Protein AF-A0A0T5ZDD5-F1 (afdb_monomer_lite)

Foldseek 3Di:
DPPVLVVLLVVLLVLLVVLLVQLVVCVVVVNVVSNVVSLVSNVVSLVVSVVSLVPDPDDPVVNVVSVVSSVVSVVSSVVSPDDD

Radius of gyration: 13.85 Å; chains: 1; bounding box: 33×15×39 Å

Structure (mmCIF, N/CA/C/O backbone):
data_AF-A0A0T5ZDD5-F1
#
_entry.id   AF-A0A0T5ZDD5-F1
#
loop_
_atom_site.group_PDB
_atom_site.id
_atom_site.type_symbol
_atom_site.label_atom_id
_atom_site.label_alt_id
_atom_site.label_comp_id
_atom_site.label_asym_id
_atom_site.label_entity_id
_atom_site.label_seq_id
_atom_site.pdbx_PDB_ins_code
_atom_site.Cartn_x
_atom_site.Cartn_y
_atom_site.Cartn_z
_atom_site.occupancy
_atom_site.B_iso_or_equiv
_atom_site.auth_seq_id
_atom_site.auth_comp_id
_atom_site.auth_asym_id
_atom_site.auth_atom_id
_atom_site.pdbx_PDB_model_num
ATOM 1 N N . MET A 1 1 ? 12.327 -2.926 -18.849 1.00 60.06 1 MET A N 1
ATOM 2 C CA . MET A 1 1 ? 12.243 -2.461 -17.450 1.00 60.06 1 MET A CA 1
ATOM 3 C C . MET A 1 1 ? 13.464 -2.966 -16.687 1.00 60.06 1 MET A C 1
ATOM 5 O O . MET A 1 1 ? 13.882 -4.090 -16.937 1.00 60.06 1 MET A O 1
ATOM 9 N N . ASN A 1 2 ? 14.082 -2.139 -15.837 1.00 75.12 2 ASN A N 1
ATOM 10 C CA . ASN A 1 2 ? 15.166 -2.577 -14.947 1.00 75.12 2 ASN A CA 1
ATOM 11 C C . ASN A 1 2 ? 14.577 -3.562 -13.917 1.00 75.12 2 ASN A C 1
ATOM 13 O O . ASN A 1 2 ? 13.560 -3.241 -13.310 1.00 75.12 2 ASN A O 1
ATOM 17 N N . ILE A 1 3 ? 15.181 -4.742 -13.741 1.00 75.56 3 ILE A N 1
ATOM 18 C CA . ILE A 1 3 ? 14.687 -5.792 -12.828 1.00 75.56 3 ILE A CA 1
ATOM 19 C C . ILE A 1 3 ? 14.507 -5.238 -11.406 1.00 75.56 3 ILE A C 1
ATOM 21 O O . ILE A 1 3 ? 13.480 -5.478 -10.786 1.00 75.56 3 ILE A O 1
ATOM 25 N N . GLN A 1 4 ? 15.432 -4.388 -10.949 1.00 84.06 4 GLN A N 1
ATOM 26 C CA . GLN A 1 4 ? 15.371 -3.778 -9.616 1.00 84.06 4 GLN A CA 1
ATOM 27 C C . GLN A 1 4 ? 14.148 -2.874 -9.431 1.00 84.06 4 GLN A C 1
ATOM 29 O O . GLN A 1 4 ? 13.519 -2.893 -8.382 1.00 84.06 4 GLN A O 1
ATOM 34 N N . LEU A 1 5 ? 13.791 -2.118 -10.470 1.00 86.38 5 LEU A N 1
ATOM 35 C CA . LEU A 1 5 ? 12.625 -1.239 -10.454 1.00 86.38 5 LEU A CA 1
ATOM 36 C C . LEU A 1 5 ? 11.322 -2.047 -10.429 1.00 86.38 5 LEU A C 1
ATOM 38 O O . LEU A 1 5 ? 10.376 -1.676 -9.742 1.00 86.38 5 LEU A O 1
ATOM 42 N N . HIS A 1 6 ? 11.265 -3.143 -11.189 1.00 87.50 6 HIS A N 1
ATOM 43 C CA . HIS A 1 6 ? 10.099 -4.022 -11.182 1.00 87.50 6 HIS A CA 1
ATOM 44 C C . HIS A 1 6 ? 9.894 -4.663 -9.808 1.00 87.50 6 HIS A C 1
ATOM 46 O O . HIS A 1 6 ? 8.784 -4.635 -9.280 1.00 87.50 6 HIS A O 1
ATOM 52 N N . ASP A 1 7 ? 10.973 -5.178 -9.215 1.00 91.62 7 ASP A N 1
ATOM 53 C CA . ASP A 1 7 ? 10.942 -5.788 -7.888 1.00 91.62 7 ASP A CA 1
ATOM 54 C C . ASP A 1 7 ? 10.532 -4.773 -6.814 1.00 91.62 7 ASP A C 1
ATOM 56 O O . ASP A 1 7 ? 9.737 -5.097 -5.934 1.00 91.62 7 ASP A O 1
ATOM 60 N N . GLU A 1 8 ? 11.014 -3.531 -6.911 1.00 92.62 8 GLU A N 1
ATOM 61 C CA . GLU A 1 8 ? 10.629 -2.435 -6.020 1.00 92.62 8 GLU A CA 1
ATOM 62 C C . GLU A 1 8 ? 9.142 -2.076 -6.152 1.00 92.62 8 GLU A C 1
ATOM 64 O O . GLU A 1 8 ? 8.437 -1.983 -5.147 1.00 92.62 8 GLU A O 1
ATOM 69 N N . ILE A 1 9 ? 8.629 -1.948 -7.381 1.00 93.44 9 ILE A N 1
ATOM 70 C CA . ILE A 1 9 ? 7.202 -1.701 -7.636 1.00 93.44 9 ILE A CA 1
ATOM 71 C C . ILE A 1 9 ? 6.344 -2.830 -7.051 1.00 93.44 9 ILE A C 1
ATOM 73 O O . ILE A 1 9 ? 5.352 -2.568 -6.368 1.00 93.44 9 ILE A O 1
ATOM 77 N N . GLU A 1 10 ? 6.713 -4.087 -7.291 1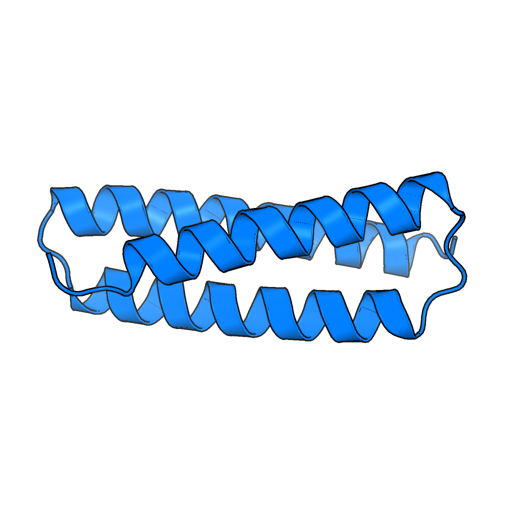.00 94.69 10 GLU A N 1
ATOM 78 C CA . GLU A 1 10 ? 5.962 -5.239 -6.788 1.00 94.69 10 GLU A CA 1
ATOM 79 C C . GLU A 1 10 ? 6.057 -5.384 -5.266 1.00 94.69 10 GLU A C 1
ATOM 81 O O . GLU A 1 10 ? 5.084 -5.783 -4.620 1.00 94.69 10 GLU A O 1
ATOM 86 N N . HIS A 1 11 ? 7.192 -5.020 -4.671 1.00 96.00 11 HIS A N 1
ATOM 87 C CA . HIS A 1 11 ? 7.341 -4.953 -3.224 1.00 96.00 11 HIS A CA 1
ATOM 88 C C . HIS A 1 11 ? 6.390 -3.913 -2.619 1.00 96.00 11 HIS A C 1
ATOM 90 O O . HIS A 1 11 ? 5.596 -4.265 -1.746 1.00 96.00 11 HIS A O 1
ATOM 96 N N . LEU A 1 12 ? 6.371 -2.686 -3.151 1.00 96.75 12 LEU A N 1
ATOM 97 C CA . LEU A 1 12 ? 5.475 -1.622 -2.684 1.00 96.75 12 LEU A CA 1
ATOM 98 C C . LEU A 1 12 ? 4.000 -2.013 -2.801 1.00 96.75 12 LEU A C 1
ATOM 100 O O . LEU A 1 12 ? 3.222 -1.783 -1.875 1.00 96.75 12 LEU A O 1
ATOM 104 N N . LYS A 1 13 ? 3.608 -2.649 -3.911 1.00 97.44 13 LYS A N 1
ATOM 105 C CA . LYS A 1 13 ? 2.230 -3.123 -4.110 1.00 97.44 13 LYS A CA 1
ATOM 106 C C . LYS A 1 13 ? 1.828 -4.151 -3.051 1.00 97.44 13 LYS A C 1
ATOM 108 O O . LYS A 1 13 ? 0.735 -4.052 -2.494 1.00 97.44 13 LYS A O 1
ATOM 113 N N . LYS A 1 14 ? 2.716 -5.099 -2.734 1.00 98.00 14 LYS A N 1
ATOM 114 C CA . LYS A 1 14 ? 2.484 -6.097 -1.678 1.00 98.00 14 LYS A CA 1
ATOM 115 C C . LYS A 1 14 ? 2.395 -5.460 -0.296 1.00 98.00 14 LYS A C 1
ATOM 117 O O . LYS A 1 14 ? 1.527 -5.847 0.481 1.00 98.00 14 LYS A O 1
ATOM 122 N N . GLU A 1 15 ? 3.256 -4.492 0.010 1.00 98.00 15 GLU A N 1
ATOM 123 C CA . GLU A 1 15 ? 3.206 -3.786 1.292 1.00 98.00 15 GLU A CA 1
ATOM 124 C C . GLU A 1 15 ? 1.901 -3.007 1.466 1.00 98.00 15 GLU A C 1
ATOM 126 O O . GLU A 1 15 ? 1.265 -3.123 2.510 1.00 98.00 15 GLU A O 1
ATOM 131 N N . ILE A 1 16 ? 1.453 -2.283 0.434 1.00 98.06 16 ILE A N 1
ATOM 132 C CA . ILE A 1 16 ? 0.177 -1.550 0.460 1.00 98.06 16 ILE A CA 1
ATOM 133 C C . ILE A 1 16 ? -0.985 -2.501 0.772 1.00 98.06 16 ILE A C 1
ATOM 135 O O . ILE A 1 16 ? -1.763 -2.243 1.687 1.00 98.06 16 ILE A O 1
ATOM 139 N N . GLN A 1 17 ? -1.068 -3.636 0.076 1.00 97.44 17 GLN A N 1
ATOM 140 C CA . GLN A 1 17 ? -2.128 -4.630 0.295 1.00 97.44 17 GLN A CA 1
ATOM 141 C C . GLN A 1 17 ? -2.058 -5.282 1.687 1.00 97.44 17 GLN A C 1
ATOM 143 O O . GLN A 1 17 ? -3.086 -5.574 2.308 1.00 97.44 17 GLN A O 1
ATOM 148 N N . ALA A 1 18 ? -0.846 -5.516 2.197 1.00 97.75 18 ALA A N 1
ATOM 149 C CA . ALA A 1 18 ? -0.649 -6.050 3.539 1.00 97.75 18 ALA A CA 1
ATOM 150 C C . ALA A 1 18 ? -1.107 -5.050 4.611 1.00 97.75 18 ALA A C 1
ATOM 152 O O . ALA A 1 18 ? -1.788 -5.442 5.559 1.00 97.75 18 ALA A O 1
ATOM 153 N N . GLU A 1 19 ? -0.787 -3.765 4.455 1.00 97.25 19 GLU A N 1
ATOM 154 C CA . GLU A 1 19 ? -1.256 -2.718 5.363 1.00 97.25 19 GLU A CA 1
ATOM 155 C C . GLU A 1 19 ? -2.773 -2.511 5.273 1.00 97.25 19 GLU A C 1
ATOM 157 O O . GLU A 1 19 ? -3.415 -2.375 6.310 1.00 97.25 19 GLU A O 1
ATOM 162 N N . GLU A 1 20 ? -3.390 -2.585 4.089 1.00 95.50 20 GLU A N 1
ATOM 163 C CA . GLU A 1 20 ? -4.859 -2.551 3.962 1.00 95.50 20 GLU A CA 1
ATOM 164 C C . GLU A 1 20 ? -5.523 -3.694 4.746 1.00 95.50 20 GLU A C 1
ATOM 166 O O . GLU A 1 20 ? -6.530 -3.495 5.431 1.00 95.50 20 GLU A O 1
ATOM 171 N N . THR A 1 21 ? -4.924 -4.888 4.706 1.00 95.50 21 THR A N 1
ATOM 172 C CA . THR A 1 21 ? -5.389 -6.039 5.493 1.00 95.50 21 THR A CA 1
ATOM 173 C C . THR A 1 21 ? -5.269 -5.770 6.995 1.00 95.50 21 THR A C 1
ATOM 175 O O . THR A 1 21 ? -6.191 -6.082 7.752 1.00 95.50 21 THR A O 1
ATOM 178 N N . LYS A 1 22 ? -4.167 -5.149 7.437 1.00 95.56 22 LYS A N 1
ATOM 179 C CA . LYS A 1 22 ? -3.979 -4.747 8.840 1.00 95.56 22 LYS A CA 1
ATOM 180 C C . LYS A 1 22 ? -4.993 -3.690 9.270 1.00 95.56 22 LYS A C 1
ATOM 182 O O . LYS A 1 22 ? -5.545 -3.822 10.356 1.00 95.56 22 LYS A O 1
ATOM 187 N N . VAL A 1 23 ? -5.297 -2.700 8.424 1.00 94.88 23 VAL A N 1
ATOM 188 C CA . VAL A 1 23 ? -6.341 -1.698 8.706 1.00 94.88 23 VAL A CA 1
ATOM 189 C C . VAL A 1 23 ? -7.690 -2.380 8.916 1.00 94.88 23 VAL A C 1
ATOM 191 O O . VAL A 1 23 ? -8.357 -2.108 9.910 1.00 94.88 23 VAL A O 1
ATOM 194 N N . ALA A 1 24 ? -8.078 -3.305 8.034 1.00 92.50 24 ALA A N 1
ATOM 195 C CA . ALA A 1 24 ? -9.343 -4.026 8.168 1.00 92.50 24 ALA A CA 1
ATOM 196 C C . ALA A 1 24 ? -9.430 -4.818 9.488 1.00 92.50 24 ALA A C 1
ATOM 198 O O . ALA A 1 24 ? -10.462 -4.791 10.157 1.00 92.50 24 ALA A O 1
ATOM 199 N N . GLN A 1 25 ? -8.342 -5.482 9.892 1.00 94.38 25 GLN A N 1
ATOM 200 C CA . GLN A 1 25 ? -8.265 -6.201 11.169 1.00 94.38 25 GLN A CA 1
ATOM 201 C C . GLN A 1 25 ? -8.290 -5.251 12.375 1.00 94.38 25 GLN A C 1
ATOM 203 O O . GLN A 1 25 ? -8.989 -5.507 13.353 1.00 94.38 25 GLN A O 1
ATOM 208 N N . ALA A 1 26 ? -7.558 -4.139 12.311 1.00 93.94 26 ALA A N 1
ATOM 209 C CA . ALA A 1 26 ? -7.505 -3.148 13.379 1.00 93.94 26 ALA A CA 1
ATOM 210 C C . ALA A 1 26 ? -8.868 -2.469 13.593 1.00 93.94 26 ALA A C 1
ATOM 212 O O . ALA A 1 26 ? -9.297 -2.321 14.736 1.00 93.94 26 ALA A O 1
ATOM 213 N N . LEU A 1 27 ? -9.598 -2.163 12.513 1.00 91.69 27 LEU A N 1
ATOM 214 C CA . LEU A 1 27 ? -10.972 -1.654 12.575 1.00 91.69 27 LEU A CA 1
ATOM 215 C C . LEU A 1 27 ? -11.921 -2.638 13.272 1.00 91.69 27 LEU A C 1
ATOM 217 O O . LEU A 1 27 ? -12.710 -2.225 14.117 1.00 91.69 27 LEU A O 1
ATOM 221 N N . GLN A 1 28 ? -11.823 -3.938 12.970 1.00 92.38 28 GLN A N 1
ATOM 222 C CA . GLN A 1 28 ? -12.630 -4.971 13.640 1.00 92.38 28 GLN A CA 1
ATOM 223 C C . GLN A 1 28 ? -12.347 -5.055 15.145 1.00 92.38 28 GLN A C 1
ATOM 225 O O . GLN A 1 28 ? -13.250 -5.347 15.926 1.00 92.38 28 GLN A O 1
ATOM 230 N N . ASN A 1 29 ? -11.109 -4.770 15.548 1.00 93.12 29 ASN A N 1
ATOM 231 C CA . ASN A 1 29 ? -10.668 -4.815 16.940 1.00 93.12 29 ASN A CA 1
ATOM 232 C C . ASN A 1 29 ? -10.834 -3.474 17.681 1.00 93.12 29 ASN A C 1
ATOM 234 O O . ASN A 1 29 ? -10.531 -3.406 18.871 1.00 93.12 29 ASN A O 1
ATOM 238 N N . GLY A 1 30 ? -11.287 -2.411 17.004 1.00 92.06 30 GLY A N 1
ATOM 239 C CA . GLY A 1 30 ? -11.361 -1.059 17.569 1.00 92.06 30 GLY A CA 1
ATOM 240 C C . GLY A 1 30 ? -9.992 -0.430 17.873 1.00 92.06 30 GLY A C 1
ATOM 241 O O . GLY A 1 30 ? -9.906 0.500 18.675 1.00 92.06 30 GLY A O 1
ATOM 242 N N . ASP A 1 31 ? -8.917 -0.937 17.262 1.00 93.50 31 ASP A N 1
ATOM 243 C CA . ASP A 1 31 ? -7.543 -0.471 17.465 1.00 93.50 31 ASP A CA 1
ATOM 244 C C . ASP A 1 31 ? -7.231 0.722 16.547 1.00 93.50 31 ASP A C 1
ATOM 246 O O . ASP A 1 31 ? -6.584 0.604 15.501 1.00 93.50 31 ASP A O 1
ATOM 250 N N . ASN A 1 32 ? -7.723 1.896 16.942 1.00 91.50 32 ASN A N 1
ATOM 251 C CA . ASN A 1 32 ? -7.576 3.136 16.174 1.00 91.50 32 ASN A CA 1
ATOM 252 C C . ASN A 1 32 ? -6.109 3.570 15.997 1.00 91.50 32 ASN A C 1
ATOM 254 O O . ASN A 1 32 ? -5.765 4.183 14.983 1.00 91.50 32 ASN A O 1
ATOM 258 N N . ASP A 1 33 ? -5.233 3.231 16.946 1.00 93.88 33 ASP A N 1
ATOM 259 C CA . ASP A 1 33 ? -3.805 3.537 16.853 1.00 93.88 33 ASP A CA 1
ATOM 260 C C . ASP A 1 33 ? -3.166 2.743 15.713 1.00 93.88 33 ASP A C 1
ATOM 262 O O . ASP A 1 33 ? -2.452 3.316 14.884 1.00 93.88 33 ASP A O 1
ATOM 266 N N . SER A 1 34 ? -3.454 1.442 15.623 1.00 93.50 34 SER A N 1
ATOM 267 C CA . SER A 1 34 ? -2.989 0.609 14.510 1.00 93.50 34 SER A CA 1
ATOM 268 C C . SER A 1 34 ? -3.596 1.038 13.176 1.00 93.50 34 SER A C 1
ATOM 270 O O . SER A 1 34 ? -2.868 1.102 12.186 1.00 93.50 34 SER A O 1
ATOM 272 N N . VAL A 1 35 ? -4.880 1.422 13.145 1.00 93.50 35 VAL A N 1
ATOM 273 C CA . VAL A 1 35 ? -5.513 1.991 11.938 1.00 93.50 35 VAL A CA 1
ATOM 274 C C . VAL A 1 35 ? -4.745 3.221 11.454 1.00 93.50 35 VAL A C 1
ATOM 276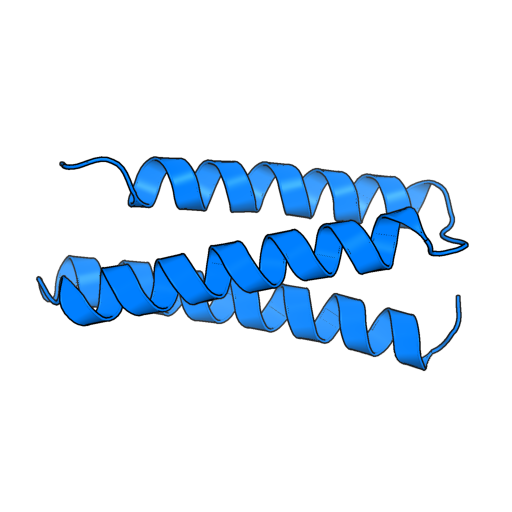 O O . VAL A 1 35 ? -4.347 3.275 10.291 1.00 93.50 35 VAL A O 1
ATOM 279 N N . SER A 1 36 ? -4.484 4.187 12.338 1.00 93.56 36 SER A N 1
ATOM 280 C CA . SER A 1 36 ? -3.793 5.428 11.963 1.00 93.56 36 SER A CA 1
ATOM 281 C C . SER A 1 36 ? -2.369 5.182 11.447 1.00 93.56 36 SER A C 1
ATOM 283 O O . SER A 1 36 ? -1.968 5.770 10.441 1.00 93.56 36 SER A O 1
ATOM 285 N N . LYS A 1 37 ? -1.622 4.267 12.082 1.00 95.81 37 LYS A N 1
ATOM 286 C CA . LYS A 1 37 ? -0.262 3.893 11.668 1.00 95.81 37 LYS A CA 1
ATOM 287 C C . LYS A 1 37 ? -0.252 3.212 10.305 1.00 95.81 37 LYS A C 1
ATOM 289 O O . LYS A 1 37 ? 0.530 3.607 9.445 1.00 95.81 37 LYS A O 1
ATOM 294 N N . SER A 1 38 ? -1.124 2.229 10.090 1.00 96.38 38 SER A N 1
ATOM 295 C CA . SER A 1 38 ? -1.193 1.524 8.809 1.00 96.38 38 SER A CA 1
ATOM 296 C C . SER A 1 38 ? -1.663 2.439 7.677 1.00 96.38 38 SER A C 1
ATOM 298 O O . SER A 1 38 ? -1.084 2.396 6.595 1.00 96.38 38 SER A O 1
ATOM 300 N N . LEU A 1 39 ? -2.626 3.339 7.919 1.00 95.88 39 LEU A N 1
ATOM 301 C CA . LEU A 1 39 ? -3.029 4.345 6.926 1.00 95.88 39 LEU A CA 1
ATOM 302 C C . LEU A 1 39 ? -1.877 5.293 6.556 1.00 95.88 39 LEU A C 1
ATOM 304 O O . LEU A 1 39 ? -1.697 5.593 5.377 1.00 95.88 39 LEU A O 1
ATOM 308 N N . ALA A 1 40 ? -1.066 5.726 7.526 1.00 96.06 40 ALA A N 1
ATOM 309 C CA . ALA A 1 40 ? 0.114 6.550 7.252 1.00 96.06 40 ALA A CA 1
ATOM 310 C C . ALA A 1 40 ? 1.165 5.805 6.406 1.00 96.06 40 ALA A C 1
ATOM 312 O O . ALA A 1 40 ? 1.748 6.391 5.491 1.00 96.06 40 ALA A O 1
ATOM 313 N N . THR A 1 41 ? 1.377 4.509 6.664 1.00 97.06 41 THR A N 1
ATOM 314 C CA . THR A 1 41 ? 2.254 3.667 5.836 1.00 97.06 41 THR A CA 1
ATOM 315 C C . THR A 1 41 ? 1.714 3.520 4.412 1.00 97.06 41 THR A C 1
ATOM 317 O O . THR A 1 41 ? 2.474 3.683 3.458 1.00 97.06 41 THR A O 1
ATOM 320 N N . ILE A 1 42 ? 0.406 3.278 4.246 1.00 97.56 42 ILE A N 1
ATOM 321 C CA . ILE A 1 42 ? -0.236 3.191 2.922 1.00 97.56 42 ILE A CA 1
ATOM 322 C C . ILE A 1 42 ? -0.038 4.496 2.143 1.00 97.56 42 ILE A C 1
ATOM 324 O O . ILE A 1 42 ? 0.394 4.450 0.992 1.00 97.56 42 ILE A O 1
ATOM 328 N N . ASP A 1 43 ? -0.287 5.654 2.764 1.00 97.00 43 ASP A N 1
ATOM 329 C CA . ASP A 1 43 ? -0.096 6.966 2.130 1.00 97.00 43 ASP A CA 1
ATOM 330 C C . ASP A 1 43 ? 1.358 7.173 1.676 1.00 97.00 43 ASP A C 1
ATOM 332 O O . ASP A 1 43 ? 1.612 7.565 0.533 1.00 97.00 43 ASP A O 1
ATOM 336 N N . SER A 1 44 ? 2.325 6.853 2.542 1.00 97.44 44 SER A N 1
ATOM 337 C CA . SER A 1 44 ? 3.752 6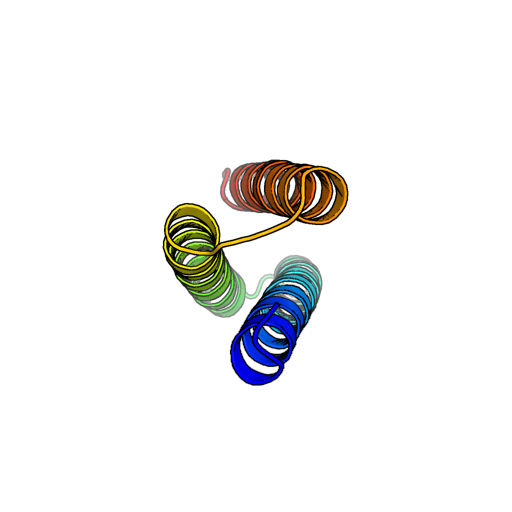.940 2.219 1.00 97.44 44 SER A CA 1
ATOM 338 C C . SER A 1 44 ? 4.127 6.041 1.036 1.00 97.44 44 SER A C 1
ATOM 340 O O . SER A 1 44 ? 4.779 6.498 0.093 1.00 97.44 44 SER A O 1
ATOM 342 N N . ASN A 1 45 ? 3.675 4.785 1.039 1.00 97.75 45 ASN A N 1
ATOM 343 C CA . ASN A 1 45 ? 3.994 3.824 -0.015 1.00 97.75 45 ASN A CA 1
ATOM 344 C C . ASN A 1 45 ? 3.323 4.181 -1.348 1.00 97.75 45 ASN A C 1
ATOM 346 O O . ASN A 1 45 ? 3.958 4.071 -2.395 1.00 97.75 45 ASN A O 1
ATOM 350 N N . LEU A 1 46 ? 2.079 4.673 -1.332 1.00 97.06 46 LEU A N 1
ATOM 351 C CA . LEU A 1 46 ? 1.394 5.167 -2.533 1.00 97.06 46 LEU A CA 1
ATOM 352 C C . LEU A 1 46 ? 2.109 6.382 -3.135 1.00 97.06 46 LEU A C 1
ATOM 354 O O . LEU A 1 46 ? 2.298 6.450 -4.353 1.00 97.06 46 LEU A O 1
ATOM 358 N N . LYS A 1 47 ? 2.548 7.330 -2.297 1.00 96.00 47 LYS A N 1
ATOM 359 C CA . LYS A 1 47 ? 3.341 8.489 -2.739 1.00 96.00 47 LYS A CA 1
ATOM 360 C C . LYS A 1 47 ? 4.664 8.056 -3.350 1.00 96.00 47 LYS A C 1
ATOM 362 O O . LYS A 1 47 ? 5.020 8.539 -4.424 1.00 96.00 47 LYS A O 1
ATOM 367 N N . TYR A 1 48 ? 5.367 7.136 -2.697 1.00 95.56 48 TYR A N 1
ATOM 368 C CA . TYR A 1 48 ? 6.639 6.640 -3.200 1.00 95.56 48 TYR A CA 1
ATOM 369 C C . TYR A 1 48 ? 6.469 5.892 -4.526 1.00 95.56 48 TYR A C 1
ATOM 371 O O . TYR A 1 48 ? 7.151 6.216 -5.497 1.00 95.56 48 TYR A O 1
ATOM 379 N N . LEU A 1 49 ? 5.479 5.001 -4.624 1.00 94.94 49 LEU A N 1
ATOM 380 C CA . LEU A 1 49 ? 5.151 4.305 -5.867 1.00 94.94 49 LEU A CA 1
ATOM 381 C C . LEU A 1 49 ? 4.828 5.292 -7.003 1.00 94.94 49 LEU A C 1
ATOM 383 O O . LEU A 1 49 ? 5.324 5.128 -8.114 1.00 94.94 49 LEU A O 1
ATOM 387 N N . SER A 1 50 ? 4.070 6.359 -6.732 1.00 93.75 50 SER A N 1
ATOM 388 C CA . SER A 1 50 ? 3.790 7.413 -7.720 1.00 93.75 50 SER A CA 1
ATOM 389 C C . SER A 1 50 ? 5.065 8.103 -8.230 1.00 93.75 50 SER A C 1
ATO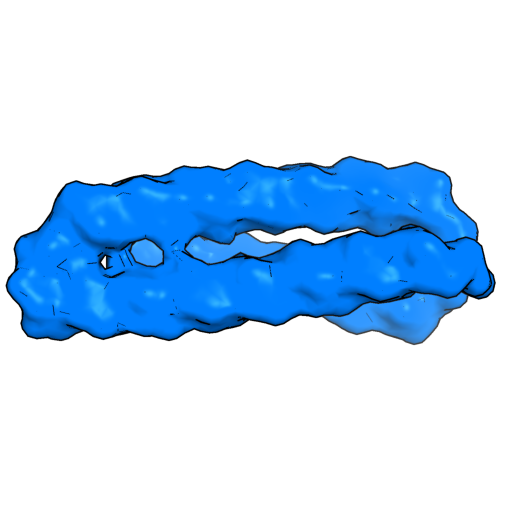M 391 O O . SER A 1 50 ? 5.205 8.346 -9.429 1.00 93.75 50 SER A O 1
ATOM 393 N N . ILE A 1 51 ? 6.030 8.385 -7.349 1.00 92.12 51 ILE A N 1
ATOM 394 C CA . ILE A 1 51 ? 7.317 8.993 -7.728 1.00 92.12 51 ILE A CA 1
ATOM 395 C C . ILE A 1 51 ? 8.136 8.034 -8.598 1.00 92.12 51 ILE A C 1
ATOM 397 O O . ILE A 1 51 ? 8.606 8.425 -9.668 1.00 92.12 51 ILE A O 1
ATOM 401 N N . VAL A 1 52 ? 8.270 6.783 -8.154 1.00 88.81 52 VAL A N 1
ATOM 402 C CA . VAL A 1 52 ? 9.035 5.731 -8.839 1.00 88.81 52 VAL A CA 1
ATOM 403 C C . VAL A 1 52 ? 8.517 5.522 -10.265 1.00 88.81 52 VAL A C 1
ATOM 405 O O . VAL A 1 52 ? 9.294 5.442 -11.215 1.00 88.81 52 VAL A O 1
ATOM 408 N N . VAL A 1 53 ? 7.196 5.499 -10.433 1.00 87.94 53 VAL A N 1
ATOM 409 C CA . VAL A 1 53 ? 6.526 5.198 -11.706 1.00 87.94 53 VAL A CA 1
ATOM 410 C C . VAL A 1 53 ? 6.578 6.379 -12.674 1.00 87.94 53 VAL A C 1
ATOM 412 O O . VAL A 1 53 ? 6.816 6.175 -13.861 1.00 87.94 53 VAL A O 1
ATOM 415 N N . ASN A 1 54 ? 6.430 7.618 -12.192 1.00 85.50 54 ASN A N 1
ATOM 416 C CA . ASN A 1 54 ? 6.482 8.811 -13.049 1.00 85.50 54 ASN A CA 1
ATOM 417 C C . ASN A 1 54 ? 7.868 9.052 -13.679 1.00 85.50 54 ASN A C 1
ATOM 419 O O . ASN A 1 54 ? 7.961 9.688 -14.728 1.00 85.50 54 ASN A O 1
ATOM 423 N N . GLY A 1 55 ? 8.944 8.566 -13.051 1.00 78.50 55 GLY A N 1
ATOM 424 C CA . GLY A 1 55 ? 10.312 8.666 -13.574 1.00 78.50 55 GLY A CA 1
ATOM 425 C C . GLY A 1 55 ? 10.772 7.459 -14.399 1.00 78.50 55 GLY A C 1
ATOM 426 O O . GLY A 1 55 ? 11.885 7.470 -14.928 1.00 78.50 55 GLY A O 1
ATOM 427 N N . ALA A 1 56 ? 9.956 6.408 -14.497 1.00 83.69 56 ALA A N 1
ATOM 428 C CA . ALA A 1 56 ? 10.374 5.122 -15.031 1.00 83.69 56 ALA A CA 1
ATOM 429 C C . ALA A 1 56 ? 10.051 4.945 -16.528 1.00 83.69 56 ALA A C 1
ATOM 431 O O . ALA A 1 56 ? 8.947 5.265 -16.969 1.00 83.69 56 ALA A O 1
ATOM 432 N N . PRO A 1 57 ? 10.959 4.344 -17.326 1.00 80.56 57 PRO A N 1
ATOM 433 C CA . PRO A 1 57 ? 10.651 3.920 -18.689 1.00 80.56 57 PRO A CA 1
ATOM 434 C C . PRO A 1 57 ? 9.809 2.633 -18.658 1.00 80.56 57 PRO A C 1
ATOM 436 O O . PRO A 1 57 ? 10.332 1.521 -18.795 1.00 80.56 57 PRO A O 1
ATOM 439 N N . LEU A 1 58 ? 8.507 2.798 -18.435 1.00 83.44 58 LEU A N 1
ATOM 440 C CA . LEU A 1 58 ? 7.506 1.732 -18.433 1.00 83.44 58 LEU A CA 1
ATOM 441 C C . LEU A 1 58 ? 6.842 1.609 -19.805 1.00 83.44 58 LEU A C 1
ATOM 443 O O . LEU A 1 58 ? 6.714 2.588 -20.545 1.00 83.44 58 LEU A O 1
ATOM 447 N N . ASP A 1 59 ? 6.400 0.401 -20.1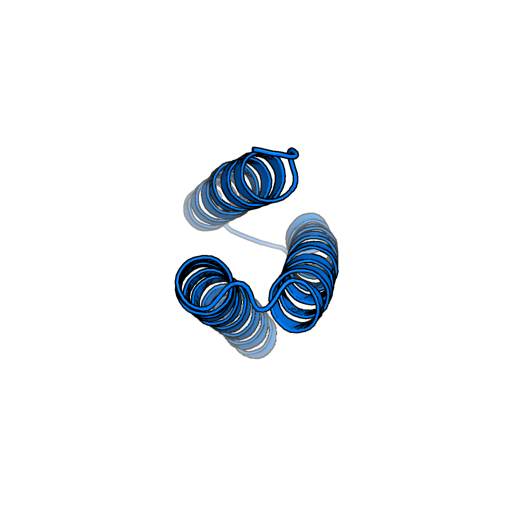50 1.00 87.62 59 ASP A N 1
ATOM 448 C CA . ASP A 1 59 ? 5.507 0.242 -21.290 1.00 87.62 59 ASP A CA 1
ATOM 449 C C . ASP A 1 59 ? 4.081 0.698 -20.943 1.00 87.62 59 ASP A C 1
ATOM 451 O O . ASP A 1 59 ? 3.715 0.880 -19.782 1.00 87.62 59 ASP A O 1
ATOM 455 N N . LYS A 1 60 ? 3.251 0.894 -21.972 1.00 86.06 60 LYS A N 1
ATOM 456 C CA . LYS A 1 60 ? 1.892 1.435 -21.810 1.00 86.06 60 LYS A CA 1
ATOM 457 C C . LYS A 1 60 ? 0.973 0.547 -20.965 1.00 86.06 60 LYS A C 1
ATOM 459 O O . LYS A 1 60 ? 0.012 1.065 -20.396 1.00 86.06 60 LYS A O 1
ATOM 464 N N . ILE A 1 61 ? 1.195 -0.767 -20.956 1.00 87.75 61 ILE A N 1
ATOM 465 C CA . ILE A 1 61 ? 0.358 -1.721 -20.224 1.00 87.75 61 ILE A CA 1
ATOM 466 C C . ILE A 1 61 ? 0.713 -1.645 -18.743 1.00 87.75 61 ILE A C 1
ATOM 468 O O . ILE A 1 61 ? -0.183 -1.438 -17.925 1.00 87.75 61 ILE A O 1
ATOM 472 N N . ASP A 1 62 ? 2.001 -1.722 -18.416 1.00 86.88 62 ASP A N 1
ATOM 473 C CA . ASP A 1 62 ? 2.497 -1.612 -17.042 1.00 86.88 62 ASP A CA 1
ATOM 474 C C . ASP A 1 62 ? 2.123 -0.263 -16.424 1.00 86.88 62 ASP A C 1
ATOM 476 O O . ASP A 1 62 ? 1.549 -0.196 -15.339 1.00 86.88 62 ASP A O 1
ATOM 480 N N . ASP A 1 63 ? 2.338 0.815 -17.169 1.00 88.44 63 ASP A N 1
ATOM 481 C CA . ASP A 1 63 ? 2.004 2.180 -16.776 1.00 88.44 63 ASP A CA 1
ATOM 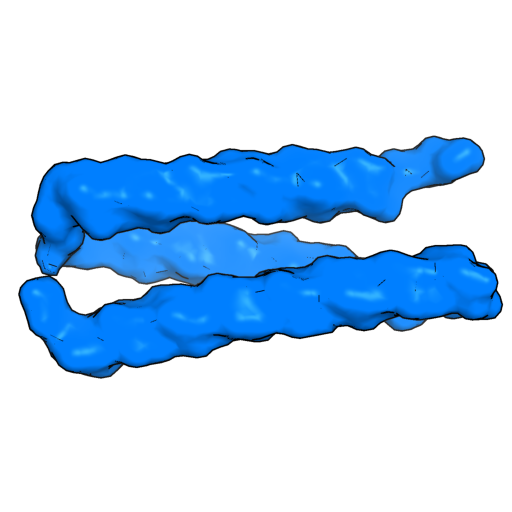482 C C . ASP A 1 63 ? 0.494 2.360 -16.508 1.00 88.44 63 ASP A C 1
ATOM 484 O O . ASP A 1 63 ? 0.081 2.954 -15.508 1.00 88.44 63 ASP A O 1
ATOM 488 N N . LYS A 1 64 ? -0.374 1.777 -17.349 1.00 91.00 64 LYS A N 1
ATOM 489 C CA . LYS A 1 64 ? -1.825 1.758 -17.101 1.00 91.00 64 LYS A CA 1
ATOM 490 C C . LYS A 1 64 ? -2.176 0.951 -15.849 1.00 91.00 64 LYS A C 1
ATOM 492 O O . LYS A 1 64 ? -2.982 1.420 -15.047 1.00 91.00 64 LYS A O 1
ATOM 497 N N . ASN A 1 65 ? -1.602 -0.239 -15.690 1.00 93.44 65 ASN A N 1
ATOM 498 C CA . ASN A 1 65 ? -1.891 -1.121 -14.560 1.00 93.44 65 ASN A CA 1
ATOM 499 C C . ASN A 1 65 ? -1.473 -0.484 -13.234 1.00 93.44 65 ASN A C 1
ATOM 501 O O . ASN A 1 65 ? -2.212 -0.560 -12.255 1.00 93.44 65 ASN A O 1
ATOM 505 N N . ILE A 1 66 ? -0.317 0.179 -13.202 1.00 93.44 66 ILE A N 1
ATOM 506 C CA . ILE A 1 66 ? 0.180 0.826 -11.989 1.00 93.44 66 ILE A CA 1
ATOM 507 C C . ILE A 1 66 ? -0.621 2.090 -11.667 1.00 93.44 66 ILE A C 1
ATOM 509 O O . ILE A 1 66 ? -0.948 2.315 -10.505 1.00 93.44 66 ILE A O 1
ATOM 513 N N . ARG A 1 67 ? -1.025 2.886 -12.666 1.00 92.06 67 ARG A N 1
ATOM 514 C CA . ARG A 1 67 ? -1.943 4.010 -12.419 1.00 92.06 67 ARG A CA 1
ATOM 515 C C . ARG A 1 67 ? -3.291 3.563 -11.874 1.00 92.06 67 ARG A C 1
ATOM 517 O O . ARG A 1 67 ? -3.821 4.208 -10.974 1.00 92.06 67 ARG A O 1
ATOM 524 N N . GLU A 1 68 ? -3.838 2.475 -12.405 1.00 96.44 68 GLU A N 1
ATOM 525 C CA . GLU A 1 68 ? -5.088 1.917 -11.892 1.00 96.44 68 GLU A CA 1
ATOM 526 C C . GLU A 1 68 ? -4.918 1.400 -10.460 1.00 96.44 68 GLU A C 1
ATOM 528 O O . GLU A 1 68 ? -5.762 1.673 -9.610 1.00 96.44 68 GLU A O 1
ATOM 533 N N . PHE A 1 69 ? -3.791 0.745 -10.167 1.00 97.25 69 PHE A N 1
ATOM 534 C CA . PHE A 1 69 ? -3.431 0.351 -8.807 1.00 97.25 69 PHE A CA 1
ATOM 535 C C . PHE A 1 69 ? -3.393 1.569 -7.869 1.00 97.25 69 PHE A C 1
ATOM 537 O O . PHE A 1 69 ? -4.099 1.594 -6.864 1.00 97.25 69 PHE A O 1
ATOM 544 N N . LEU A 1 70 ? -2.639 2.617 -8.219 1.00 96.56 70 LEU A N 1
ATOM 545 C CA . LEU A 1 70 ? -2.556 3.852 -7.431 1.00 96.56 70 LEU A CA 1
ATOM 546 C C . LEU A 1 70 ? -3.940 4.463 -7.176 1.00 96.56 70 LEU A C 1
ATOM 548 O O . LEU A 1 70 ? -4.240 4.838 -6.045 1.00 96.56 70 LEU A O 1
ATOM 552 N N . ARG A 1 71 ? -4.794 4.526 -8.204 1.00 96.50 71 ARG A N 1
ATOM 553 C CA . ARG A 1 71 ? -6.155 5.066 -8.098 1.00 96.50 71 ARG A CA 1
ATOM 554 C C . ARG A 1 71 ? -7.002 4.271 -7.104 1.00 96.50 71 ARG A C 1
ATOM 556 O O . ARG A 1 71 ? -7.553 4.854 -6.174 1.00 96.50 71 ARG A O 1
ATOM 563 N N . VAL A 1 72 ? -7.096 2.953 -7.292 1.00 97.50 72 VAL A N 1
ATOM 564 C CA . VAL A 1 72 ? -7.928 2.071 -6.456 1.00 97.50 72 VAL A CA 1
ATOM 565 C C . VAL A 1 72 ? -7.486 2.124 -4.997 1.00 97.50 72 VAL A C 1
ATOM 567 O O . VAL A 1 72 ? -8.315 2.295 -4.105 1.00 97.50 72 VAL A O 1
ATOM 570 N N . HIS A 1 73 ? -6.183 2.022 -4.746 1.00 97.00 73 HIS A N 1
ATOM 571 C CA . HIS A 1 73 ? -5.662 1.945 -3.385 1.00 97.00 73 HIS A CA 1
ATOM 572 C C . HIS A 1 73 ? -5.685 3.303 -2.665 1.00 97.00 73 HIS A C 1
ATOM 574 O O . HIS A 1 73 ? -5.936 3.354 -1.461 1.00 97.00 73 HIS A O 1
ATOM 580 N N . TYR A 1 74 ? -5.550 4.420 -3.388 1.00 95.44 74 TYR A N 1
ATOM 581 C CA . TYR A 1 74 ? -5.796 5.745 -2.815 1.00 95.44 74 TYR A CA 1
ATOM 582 C C . TYR A 1 74 ? -7.272 5.938 -2.434 1.00 95.44 74 TYR A C 1
ATOM 584 O O . TYR A 1 74 ? -7.576 6.395 -1.334 1.00 95.44 74 TYR A O 1
ATOM 592 N N . GLU A 1 75 ? -8.207 5.528 -3.299 1.00 95.06 75 GLU A N 1
ATOM 593 C CA . GLU A 1 75 ? -9.644 5.577 -2.998 1.00 95.06 75 GLU A CA 1
ATOM 594 C C . GLU A 1 75 ? -10.017 4.711 -1.786 1.00 95.06 75 GLU A C 1
ATOM 596 O O . GLU A 1 75 ? -10.830 5.132 -0.959 1.00 95.06 75 GLU A O 1
ATOM 601 N N . ASN A 1 76 ? -9.425 3.520 -1.661 1.00 93.06 76 ASN A N 1
ATOM 602 C CA . ASN A 1 76 ? -9.610 2.654 -0.497 1.00 93.06 76 ASN A CA 1
ATOM 603 C C . ASN A 1 76 ? -9.126 3.336 0.784 1.00 93.06 76 ASN A C 1
ATOM 605 O O . ASN A 1 76 ? -9.883 3.423 1.750 1.00 93.06 76 ASN A O 1
ATOM 609 N N . MET A 1 77 ? -7.903 3.873 0.774 1.00 93.31 77 MET A N 1
ATOM 610 C CA . MET A 1 77 ? -7.340 4.600 1.910 1.00 93.31 77 MET A CA 1
ATOM 611 C C . MET A 1 77 ? -8.237 5.774 2.321 1.00 93.31 77 MET A C 1
ATOM 613 O O . MET A 1 77 ? -8.552 5.916 3.501 1.00 93.31 77 MET A O 1
ATOM 617 N N . CYS A 1 78 ? -8.716 6.573 1.362 1.00 89.25 78 CYS A N 1
ATOM 618 C CA . CYS A 1 78 ? -9.628 7.680 1.645 1.00 89.25 78 CYS A CA 1
ATOM 619 C C . CYS A 1 78 ? -10.914 7.204 2.331 1.00 89.25 78 CYS A C 1
ATOM 621 O O . CYS A 1 78 ? -11.305 7.783 3.341 1.00 89.25 78 CYS A O 1
ATOM 623 N N . LYS A 1 79 ? -11.546 6.129 1.842 1.00 89.69 79 LYS A N 1
ATOM 624 C CA . LYS A 1 79 ? -12.757 5.562 2.466 1.00 89.69 79 LYS A CA 1
ATOM 625 C C . LYS A 1 79 ? -12.508 5.085 3.896 1.00 89.69 79 LYS A C 1
ATOM 627 O O . LYS A 1 79 ? -13.369 5.273 4.744 1.00 89.69 79 LYS A O 1
ATOM 632 N N . LEU A 1 80 ? -11.341 4.495 4.155 1.00 83.12 80 LEU A N 1
ATOM 633 C CA . LEU A 1 80 ? -10.948 3.999 5.478 1.00 83.12 80 LEU A CA 1
ATOM 634 C C . LEU A 1 80 ? -10.523 5.122 6.440 1.00 83.12 80 LEU A C 1
ATOM 636 O O . LEU A 1 80 ? -10.546 4.927 7.649 1.00 83.12 80 LEU A O 1
ATOM 640 N N . SER A 1 81 ? -10.133 6.286 5.912 1.00 75.88 81 SER A N 1
ATOM 641 C CA . SER A 1 81 ? -9.714 7.455 6.699 1.00 75.88 81 SER A CA 1
ATOM 642 C C . SER A 1 81 ? -10.862 8.360 7.159 1.00 75.88 81 SER A C 1
ATOM 644 O O . SER A 1 81 ? -10.654 9.232 8.004 1.00 75.88 81 SER A O 1
ATOM 646 N N . LEU A 1 82 ? -12.064 8.195 6.598 1.00 69.25 82 LEU A N 1
ATOM 647 C CA . LEU A 1 82 ? -13.230 8.971 7.008 1.00 69.25 82 LEU A CA 1
ATOM 648 C C . LEU A 1 82 ? -13.757 8.441 8.354 1.00 69.25 82 LEU A C 1
ATOM 650 O O . LEU A 1 82 ? -13.862 7.225 8.514 1.00 69.25 82 LEU A O 1
ATOM 654 N N . PRO A 1 83 ? -14.108 9.318 9.314 1.00 55.78 83 PRO A N 1
ATOM 655 C CA . PRO A 1 83 ? -14.777 8.883 10.535 1.00 55.78 83 PRO A CA 1
ATOM 656 C C . PRO A 1 83 ? -16.089 8.165 10.179 1.00 55.78 83 PRO A C 1
ATOM 658 O O . PRO A 1 83 ? -16.847 8.676 9.350 1.00 55.78 83 PRO A O 1
ATOM 661 N N . ALA A 1 84 ? -16.322 6.995 10.782 1.00 52.88 84 ALA A N 1
ATOM 662 C CA . ALA A 1 84 ? -17.575 6.243 10.669 1.00 52.88 84 ALA A CA 1
ATOM 663 C C . ALA A 1 84 ? -18.738 6.937 11.394 1.00 52.88 84 ALA A C 1
ATOM 665 O O . ALA A 1 84 ? -18.486 7.565 12.450 1.00 52.88 84 ALA A O 1
#

pLDDT: mean 90.69, std 8.92, range [52.88, 98.06]

Secondary structure (DSSP, 8-state):
--HHHHHHHHHHHHHHHHHHHHHHHHHHTT-HHHHHHHHHHHHHHHHHHHHHHHTS---HHHHHHHHHHHHHHHHHHHHHHS--

Sequence (84 aa):
MNIQLHDEIEHLKKEIQAEETKVAQALQNGDNDSVSKSLATIDSNLKYLSIVVNGAPLDKIDDKNIREFLRVHYENMCKLSLPA